Protein AF-A0A6M5JI27-F1 (afdb_monomer_lite)

Foldseek 3Di:
DDDDPPDPCVVVVVVLVVVLVVVVVCVVVVVDDLVNLVVVLVVLVCCLVPQVPDPDHDDNVSSVVSNVSSVVSSVVCCVVVVPPDPDD

Structure (mmCIF, N/CA/C/O backbone):
data_AF-A0A6M5JI27-F1
#
_entry.id   AF-A0A6M5JI27-F1
#
loop_
_atom_site.group_PDB
_atom_site.id
_atom_site.type_symbol
_atom_site.label_atom_id
_atom_site.label_alt_id
_atom_site.label_comp_id
_atom_site.label_asym_id
_atom_site.label_entity_id
_atom_site.label_seq_id
_atom_site.pdbx_PDB_ins_code
_atom_site.Cartn_x
_atom_site.Cartn_y
_atom_site.Cartn_z
_atom_site.occupancy
_atom_site.B_iso_or_equiv
_atom_site.auth_seq_id
_atom_site.auth_comp_id
_atom_site.auth_asym_id
_atom_site.auth_atom_id
_atom_site.pdbx_PDB_model_num
ATOM 1 N N . MET A 1 1 ? 35.457 -1.336 -8.165 1.00 34.09 1 MET A N 1
ATOM 2 C CA . MET A 1 1 ? 35.263 0.084 -7.809 1.00 34.09 1 MET A CA 1
ATOM 3 C C . MET A 1 1 ? 33.803 0.411 -8.035 1.00 34.09 1 MET A C 1
ATOM 5 O O . MET A 1 1 ? 33.375 0.365 -9.176 1.00 34.09 1 MET A O 1
ATOM 9 N N . SER A 1 2 ? 33.036 0.630 -6.969 1.00 48.88 2 SER A N 1
ATOM 10 C CA . SER A 1 2 ? 31.610 0.954 -7.055 1.00 48.88 2 SER A CA 1
ATOM 11 C C . SER A 1 2 ? 31.398 2.266 -6.326 1.00 48.88 2 SER A C 1
ATOM 13 O O . SER A 1 2 ? 31.374 2.256 -5.103 1.00 48.88 2 SER A O 1
ATOM 15 N N . LEU A 1 3 ? 31.351 3.385 -7.047 1.00 58.16 3 LEU A N 1
ATOM 16 C CA . LEU A 1 3 ? 30.913 4.665 -6.498 1.00 58.16 3 LEU A CA 1
ATOM 17 C C . LEU A 1 3 ? 30.296 5.523 -7.608 1.00 58.16 3 LEU A C 1
ATOM 19 O O . LEU A 1 3 ? 30.909 5.706 -8.656 1.00 58.16 3 LEU A O 1
ATOM 23 N N . LEU A 1 4 ? 29.130 6.090 -7.267 1.00 50.75 4 LEU A N 1
ATOM 24 C CA . LEU A 1 4 ? 28.342 7.131 -7.945 1.00 50.75 4 LEU A CA 1
ATOM 25 C C . LEU A 1 4 ? 27.160 6.662 -8.811 1.00 50.75 4 LEU A C 1
ATOM 27 O O . LEU A 1 4 ? 27.103 6.906 -10.010 1.00 50.75 4 LEU A O 1
ATOM 31 N N . THR A 1 5 ? 26.127 6.141 -8.143 1.00 45.81 5 THR A N 1
ATOM 32 C CA . THR A 1 5 ? 24.731 6.436 -8.515 1.00 45.81 5 THR A CA 1
ATOM 33 C C . THR A 1 5 ? 24.030 7.071 -7.306 1.00 45.81 5 THR A C 1
ATOM 35 O O . THR A 1 5 ? 23.199 6.451 -6.657 1.00 45.81 5 THR A O 1
ATOM 38 N N . SER A 1 6 ? 24.425 8.283 -6.907 1.00 58.44 6 SER A N 1
ATOM 39 C CA . SER A 1 6 ? 23.747 8.994 -5.812 1.00 58.44 6 SER A CA 1
ATOM 40 C C . SER A 1 6 ? 23.373 10.397 -6.258 1.00 58.44 6 SER A C 1
ATOM 42 O O . SER A 1 6 ? 24.226 11.280 -6.312 1.00 58.44 6 SER A O 1
ATOM 44 N N . SER A 1 7 ? 22.104 10.554 -6.640 1.00 49.03 7 SER A N 1
ATOM 45 C CA . SER A 1 7 ? 21.373 11.834 -6.638 1.00 49.03 7 SER A CA 1
ATOM 46 C C . SER A 1 7 ? 19.906 11.702 -7.079 1.00 49.03 7 SER A C 1
ATOM 48 O O . SER A 1 7 ? 19.132 12.620 -6.825 1.00 49.03 7 SER A O 1
ATOM 50 N N . ALA A 1 8 ? 19.497 10.585 -7.701 1.00 51.91 8 ALA A N 1
ATOM 51 C CA . ALA A 1 8 ? 18.117 10.381 -8.168 1.00 51.91 8 ALA A CA 1
ATOM 52 C C . ALA A 1 8 ? 17.206 9.597 -7.195 1.00 51.91 8 ALA A C 1
ATOM 54 O O . ALA A 1 8 ? 15.991 9.749 -7.279 1.00 51.91 8 ALA A O 1
ATOM 55 N N . ASP A 1 9 ? 17.767 8.812 -6.265 1.00 54.44 9 ASP A N 1
ATOM 56 C CA . ASP A 1 9 ? 17.011 7.978 -5.303 1.00 54.44 9 ASP A CA 1
ATOM 57 C C . ASP A 1 9 ? 16.551 8.747 -4.041 1.00 54.44 9 ASP A C 1
ATOM 59 O O . ASP A 1 9 ? 15.472 8.504 -3.512 1.00 54.44 9 ASP A O 1
ATOM 63 N N . GLU A 1 10 ? 17.304 9.763 -3.603 1.00 56.53 10 GLU A N 1
ATOM 64 C CA . GLU A 1 10 ? 16.973 10.611 -2.441 1.00 56.53 10 GLU A CA 1
ATOM 65 C C . GLU A 1 10 ? 15.548 11.219 -2.436 1.00 56.53 10 GLU A C 1
ATOM 67 O O . GLU A 1 10 ? 14.908 11.235 -1.379 1.00 56.53 10 GLU A O 1
ATOM 72 N N . PRO A 1 11 ? 15.021 11.780 -3.547 1.00 59.88 11 PRO A N 1
ATOM 73 C CA . PRO A 1 11 ? 13.656 12.300 -3.560 1.00 59.88 11 PRO A CA 1
ATOM 74 C C . PRO A 1 11 ? 12.602 11.187 -3.490 1.00 59.88 11 PRO A C 1
ATOM 76 O O . PRO A 1 11 ? 11.569 11.401 -2.859 1.00 59.88 11 PRO A O 1
ATOM 79 N N . ALA A 1 12 ? 12.862 10.014 -4.075 1.00 62.62 12 ALA A N 1
ATOM 80 C CA . ALA A 1 12 ? 11.942 8.877 -4.043 1.00 62.62 12 ALA A CA 1
ATOM 81 C C . ALA A 1 12 ? 11.805 8.318 -2.617 1.00 62.62 12 ALA A C 1
ATOM 83 O O . ALA A 1 12 ? 10.686 8.159 -2.123 1.00 62.62 12 ALA A O 1
ATOM 84 N N . ASP A 1 13 ? 12.926 8.162 -1.909 1.00 64.75 13 ASP A N 1
ATOM 85 C CA . ASP A 1 13 ? 12.942 7.742 -0.503 1.00 64.75 13 ASP A CA 1
ATOM 86 C C . ASP A 1 13 ? 12.187 8.727 0.401 1.00 64.75 13 ASP A C 1
ATOM 88 O O . ASP A 1 13 ? 11.375 8.335 1.245 1.00 64.75 13 ASP A O 1
ATOM 92 N N . LYS A 1 14 ? 12.382 10.036 0.194 1.00 69.81 14 LYS A N 1
ATOM 93 C CA . LYS A 1 14 ? 11.650 11.073 0.943 1.00 69.81 14 LYS A CA 1
ATOM 94 C C . LYS A 1 14 ? 10.150 11.031 0.647 1.00 69.81 14 LYS A C 1
ATOM 96 O O . LYS A 1 14 ? 9.349 11.168 1.573 1.00 69.81 14 LYS A O 1
ATOM 101 N N . SER A 1 15 ? 9.754 10.811 -0.607 1.00 75.25 15 SER A N 1
ATOM 102 C CA . SER A 1 15 ? 8.345 10.664 -0.992 1.00 75.25 15 SER A CA 1
ATOM 103 C C . SER A 1 15 ? 7.682 9.459 -0.324 1.00 75.25 15 SER A C 1
ATOM 105 O O . SER A 1 15 ? 6.541 9.571 0.127 1.00 75.25 15 SER A O 1
ATOM 107 N N . ILE A 1 16 ? 8.402 8.345 -0.187 1.00 76.81 16 ILE A N 1
ATOM 108 C CA . ILE A 1 16 ? 7.928 7.134 0.495 1.00 76.81 16 ILE A CA 1
ATOM 109 C C . ILE A 1 16 ? 7.687 7.401 1.986 1.00 76.81 16 ILE A C 1
ATOM 111 O O . ILE A 1 16 ? 6.619 7.074 2.511 1.00 76.81 16 ILE A O 1
ATOM 115 N N . VAL A 1 17 ? 8.637 8.053 2.664 1.00 76.75 17 VAL A N 1
ATOM 116 C CA . VAL A 1 17 ? 8.507 8.406 4.090 1.00 76.75 17 VAL A CA 1
ATOM 117 C C . VAL A 1 17 ? 7.326 9.353 4.328 1.00 76.75 17 VAL A C 1
ATOM 119 O O . VAL A 1 17 ? 6.589 9.198 5.308 1.00 76.75 17 VAL A O 1
ATOM 122 N N . ILE A 1 18 ? 7.102 10.314 3.425 1.00 79.94 18 ILE A N 1
ATOM 123 C CA . ILE A 1 18 ? 5.946 11.221 3.482 1.00 79.94 18 ILE A CA 1
ATOM 124 C C . ILE A 1 18 ? 4.637 10.436 3.338 1.00 79.94 18 ILE A C 1
ATOM 126 O O . ILE A 1 18 ? 3.734 10.608 4.157 1.00 79.94 18 ILE A O 1
ATOM 130 N N . LEU A 1 19 ? 4.539 9.548 2.345 1.00 82.56 19 LEU A N 1
ATOM 131 C CA . LEU A 1 19 ? 3.365 8.695 2.124 1.00 82.56 19 LEU A CA 1
ATOM 132 C C . LEU A 1 19 ? 3.044 7.836 3.350 1.00 82.56 19 LEU A C 1
ATOM 134 O O . LEU A 1 19 ? 1.904 7.820 3.813 1.00 82.56 19 LEU A O 1
ATOM 138 N N . GLN A 1 20 ? 4.055 7.184 3.924 1.00 80.88 20 GLN A N 1
ATOM 139 C CA . GLN A 1 20 ? 3.904 6.380 5.133 1.00 80.88 20 GLN A CA 1
ATOM 140 C C . GLN A 1 20 ? 3.399 7.218 6.317 1.00 80.88 20 GLN A C 1
ATOM 142 O O . GLN A 1 20 ? 2.462 6.820 7.013 1.00 80.88 20 GLN A O 1
ATOM 147 N N . SER A 1 21 ? 3.984 8.401 6.518 1.00 82.69 21 SER A N 1
ATOM 148 C CA . SER A 1 21 ? 3.604 9.319 7.598 1.00 82.69 21 SER A CA 1
ATOM 149 C C . SER A 1 21 ? 2.164 9.817 7.444 1.00 82.69 21 SER A C 1
ATOM 151 O O . SER A 1 21 ? 1.413 9.854 8.420 1.00 82.69 21 SER A O 1
ATOM 153 N N . LEU A 1 22 ? 1.750 10.146 6.216 1.00 82.81 22 LEU A N 1
ATOM 154 C CA . LEU A 1 22 ? 0.384 10.567 5.905 1.00 82.81 22 LEU A CA 1
ATOM 155 C C . LEU A 1 22 ? -0.627 9.449 6.166 1.00 82.81 22 LEU A C 1
ATOM 157 O O . LEU A 1 22 ? -1.639 9.698 6.816 1.00 82.81 22 LEU A O 1
ATOM 161 N N . ILE A 1 23 ? -0.352 8.219 5.725 1.00 84.31 23 ILE A N 1
ATOM 162 C CA . ILE A 1 23 ? -1.252 7.076 5.948 1.00 84.31 23 ILE A CA 1
ATOM 163 C C . ILE A 1 23 ? -1.435 6.817 7.452 1.00 84.31 23 ILE A C 1
ATOM 165 O O . ILE A 1 23 ? -2.567 6.645 7.911 1.00 84.31 23 ILE A O 1
ATOM 169 N N . CYS A 1 24 ? -0.354 6.861 8.239 1.00 82.00 24 CYS A N 1
ATOM 170 C CA . CYS A 1 24 ? -0.428 6.741 9.698 1.00 82.00 24 CYS A CA 1
ATOM 171 C C . CYS A 1 24 ? -1.273 7.860 10.330 1.00 82.00 24 CYS A C 1
ATOM 173 O O . CYS A 1 24 ? -2.158 7.578 11.138 1.00 82.00 24 CYS A O 1
ATOM 175 N N . LEU A 1 25 ? -1.067 9.117 9.926 1.00 84.62 25 LEU A N 1
ATOM 176 C CA . LEU A 1 25 ? -1.820 10.260 10.451 1.00 84.62 25 LEU A CA 1
ATOM 177 C C . LEU A 1 25 ? -3.313 10.176 10.101 1.00 84.62 25 LEU A C 1
ATOM 179 O O . LEU A 1 25 ? -4.167 10.371 10.966 1.00 84.62 25 LEU A O 1
ATOM 183 N N . LEU A 1 26 ? -3.650 9.849 8.851 1.00 82.25 26 LEU A N 1
ATOM 184 C CA . LEU A 1 26 ? -5.037 9.683 8.406 1.00 82.25 26 LEU A CA 1
ATOM 185 C C . LEU A 1 26 ? -5.735 8.534 9.143 1.00 82.25 26 LEU A C 1
ATOM 187 O O . LEU A 1 26 ? -6.919 8.644 9.477 1.00 82.25 26 LEU A O 1
ATOM 191 N N . ARG A 1 27 ? -5.002 7.457 9.452 1.00 79.44 27 ARG A N 1
ATOM 192 C CA . ARG A 1 27 ? -5.507 6.354 10.271 1.00 79.44 27 ARG A CA 1
ATOM 193 C C . ARG A 1 27 ? -5.773 6.781 11.712 1.00 79.44 27 ARG A C 1
ATOM 195 O O . ARG A 1 27 ? -6.833 6.468 12.251 1.00 79.44 27 ARG A O 1
ATOM 202 N N . GLU A 1 28 ? -4.851 7.505 12.338 1.00 82.62 28 GLU A N 1
ATOM 203 C CA . GLU A 1 28 ? -5.032 8.023 13.701 1.00 82.62 28 GLU A CA 1
ATOM 204 C C . GLU A 1 28 ? -6.239 8.956 13.815 1.00 82.62 28 GLU A C 1
ATOM 206 O O . GLU A 1 28 ? -6.943 8.952 14.826 1.00 82.62 28 GLU A O 1
ATOM 211 N N . ARG A 1 29 ? -6.526 9.713 12.751 1.00 81.56 29 ARG A N 1
ATOM 212 C CA . ARG A 1 29 ? -7.699 10.589 12.657 1.00 81.56 29 ARG A CA 1
ATOM 213 C C . ARG A 1 29 ? -8.994 9.868 12.265 1.00 81.56 29 ARG A C 1
ATOM 215 O O . ARG A 1 29 ? -10.019 10.530 12.161 1.00 81.56 29 ARG A O 1
ATOM 222 N N . ASN A 1 30 ? -8.976 8.541 12.100 1.00 76.69 30 ASN A N 1
ATOM 223 C CA . ASN A 1 30 ? -10.097 7.724 11.604 1.00 76.69 30 ASN A CA 1
ATOM 224 C C . ASN A 1 30 ? -10.647 8.186 10.239 1.00 76.69 30 ASN A C 1
ATOM 226 O O . ASN A 1 30 ? -11.808 7.935 9.932 1.00 76.69 30 ASN A O 1
ATOM 230 N N . ILE A 1 31 ? -9.825 8.858 9.426 1.00 83.44 31 ILE A N 1
ATOM 231 C CA . ILE A 1 31 ? -10.188 9.264 8.059 1.00 83.44 31 ILE A CA 1
ATOM 232 C C . ILE A 1 31 ? -10.032 8.067 7.118 1.00 83.44 31 ILE A C 1
ATOM 234 O O . ILE A 1 31 ? -10.897 7.830 6.285 1.00 83.44 31 ILE A O 1
ATOM 238 N N . LEU A 1 32 ? -8.956 7.289 7.286 1.00 81.56 32 LEU A N 1
ATOM 239 C CA . LEU A 1 32 ? -8.786 6.013 6.596 1.00 81.56 32 LEU A CA 1
ATOM 240 C C . LEU A 1 32 ? -9.250 4.861 7.485 1.00 81.56 32 LEU A C 1
ATOM 242 O O . LEU A 1 32 ? -8.714 4.619 8.578 1.00 81.56 32 LEU A O 1
ATOM 246 N N . SER A 1 33 ? -10.228 4.119 6.981 1.00 80.56 33 SER A N 1
ATOM 247 C CA . SER A 1 33 ? -10.636 2.840 7.534 1.00 80.56 33 SER A CA 1
ATOM 248 C C . SER A 1 33 ? -9.578 1.770 7.244 1.00 80.56 33 SER A C 1
ATOM 250 O O . SER A 1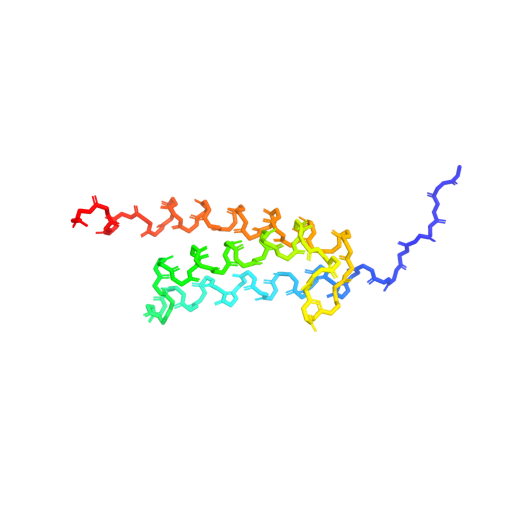 33 ? -8.529 2.008 6.649 1.00 80.56 33 SER A O 1
ATOM 252 N N . ARG A 1 34 ? -9.792 0.561 7.772 1.00 76.50 34 ARG A N 1
ATOM 253 C CA . ARG A 1 34 ? -8.878 -0.561 7.509 1.00 76.50 34 ARG A CA 1
ATOM 254 C C . ARG A 1 34 ? -9.049 -1.061 6.076 1.00 76.50 34 ARG A C 1
ATOM 256 O O . ARG A 1 34 ? -8.046 -1.336 5.435 1.00 76.50 34 ARG A O 1
ATOM 263 N N . ALA A 1 35 ? -10.295 -1.097 5.610 1.00 80.50 35 ALA A N 1
ATOM 264 C CA . ALA A 1 35 ? -10.640 -1.496 4.257 1.00 80.50 35 ALA A CA 1
ATOM 265 C C . ALA A 1 35 ? -9.965 -0.587 3.222 1.00 80.50 35 ALA A C 1
ATOM 267 O O . ALA A 1 35 ? -9.404 -1.095 2.265 1.00 80.50 35 ALA A O 1
ATOM 268 N N . ASP A 1 36 ? -9.897 0.726 3.469 1.00 82.81 36 ASP A N 1
ATOM 269 C CA . ASP A 1 36 ? -9.245 1.659 2.534 1.00 82.81 36 ASP A CA 1
ATOM 270 C C . ASP A 1 36 ? -7.738 1.379 2.379 1.00 82.81 36 ASP A C 1
ATOM 272 O O . ASP A 1 36 ? -7.165 1.551 1.306 1.00 82.81 36 ASP A O 1
ATOM 276 N N . ILE A 1 37 ? -7.077 0.941 3.457 1.00 81.31 37 ILE A N 1
ATOM 277 C CA . ILE A 1 37 ? -5.644 0.603 3.452 1.00 81.31 37 ILE A CA 1
ATOM 278 C C . ILE A 1 37 ? -5.414 -0.752 2.772 1.00 81.31 37 ILE A C 1
ATOM 280 O O . ILE A 1 37 ? -4.437 -0.913 2.043 1.00 81.31 37 ILE A O 1
ATOM 284 N N . GLU A 1 38 ? -6.314 -1.711 2.989 1.00 83.38 38 GLU A N 1
ATOM 285 C CA . GLU A 1 38 ? -6.304 -3.008 2.305 1.00 83.38 38 GLU A CA 1
ATOM 286 C C . GLU A 1 38 ? -6.540 -2.824 0.794 1.00 83.38 38 GLU A C 1
ATOM 288 O O . GLU A 1 38 ? -5.739 -3.304 -0.003 1.00 83.38 38 GLU A O 1
ATOM 293 N N . GLU A 1 39 ? -7.525 -2.014 0.397 1.00 86.00 39 GLU A N 1
ATOM 294 C CA . GLU A 1 39 ? -7.803 -1.662 -1.002 1.00 86.00 39 GLU A CA 1
ATOM 295 C C . GLU A 1 39 ? -6.624 -0.920 -1.655 1.00 86.00 39 GLU A C 1
ATOM 297 O O . GLU A 1 39 ? -6.273 -1.179 -2.808 1.00 86.00 39 GLU A O 1
ATOM 302 N N . LEU A 1 40 ? -5.967 -0.008 -0.927 1.00 85.25 40 LEU A N 1
ATOM 303 C CA . LEU A 1 40 ? -4.742 0.638 -1.403 1.00 85.25 40 LEU A CA 1
ATOM 304 C C . LEU A 1 40 ? -3.633 -0.393 -1.655 1.00 85.25 40 LEU A C 1
ATOM 306 O O . LEU A 1 40 ? -2.954 -0.317 -2.679 1.00 85.25 40 LEU A O 1
ATOM 310 N N . CYS A 1 41 ? -3.460 -1.358 -0.749 1.00 85.00 41 CYS A N 1
ATOM 311 C CA . CYS A 1 41 ? -2.474 -2.426 -0.893 1.00 85.00 41 CYS A CA 1
ATOM 312 C C . CYS A 1 41 ? -2.754 -3.282 -2.134 1.00 85.00 41 CYS A C 1
ATOM 314 O O . CYS A 1 41 ? -1.859 -3.475 -2.957 1.00 85.00 41 CYS A O 1
ATOM 316 N N . GLU A 1 42 ? -4.004 -3.708 -2.321 1.00 85.75 42 GLU A N 1
ATOM 317 C CA . GLU A 1 42 ? -4.437 -4.482 -3.489 1.00 85.75 42 GLU A CA 1
ATOM 318 C C . GLU A 1 42 ? -4.188 -3.727 -4.798 1.00 85.75 42 GLU A C 1
ATOM 320 O O . GLU A 1 42 ? -3.641 -4.292 -5.745 1.00 85.75 42 GLU A O 1
ATOM 325 N N . LYS A 1 43 ? -4.512 -2.429 -4.851 1.00 85.19 43 LYS A N 1
ATOM 326 C CA . LYS A 1 43 ? -4.269 -1.602 -6.042 1.00 85.19 43 LYS A CA 1
ATOM 327 C C . LYS A 1 43 ? -2.785 -1.472 -6.357 1.00 85.19 43 LYS A C 1
ATOM 329 O O . LYS A 1 43 ? -2.404 -1.604 -7.515 1.00 85.19 43 LYS A O 1
ATOM 334 N N . VAL A 1 44 ? -1.939 -1.219 -5.360 1.00 84.81 44 VAL A N 1
ATOM 335 C CA . VAL A 1 44 ? -0.490 -1.083 -5.585 1.00 84.81 44 VAL A CA 1
ATOM 336 C C . VAL A 1 44 ? 0.118 -2.417 -6.031 1.00 84.81 44 VAL A C 1
ATOM 338 O O . VAL A 1 44 ? 0.930 -2.435 -6.953 1.00 84.81 44 VAL A O 1
ATOM 341 N N . GLN A 1 45 ? -0.320 -3.537 -5.453 1.00 84.94 45 GLN A N 1
ATOM 342 C CA . GLN A 1 45 ? 0.103 -4.874 -5.878 1.00 84.94 45 GLN A CA 1
ATOM 343 C C . GLN A 1 45 ? -0.357 -5.205 -7.302 1.00 84.94 45 GLN A C 1
ATOM 345 O O . GLN A 1 45 ? 0.435 -5.710 -8.095 1.00 84.94 45 GLN A O 1
ATOM 350 N N . ALA A 1 46 ? -1.606 -4.885 -7.652 1.00 84.81 46 ALA A N 1
ATOM 351 C CA . ALA A 1 46 ? -2.131 -5.090 -8.999 1.00 84.81 46 ALA A CA 1
ATOM 352 C C . ALA A 1 46 ? -1.328 -4.300 -10.040 1.00 84.81 46 ALA A C 1
ATOM 354 O O . ALA A 1 46 ? -0.986 -4.846 -11.085 1.00 84.81 46 ALA A O 1
ATOM 355 N N . ARG A 1 47 ? -0.9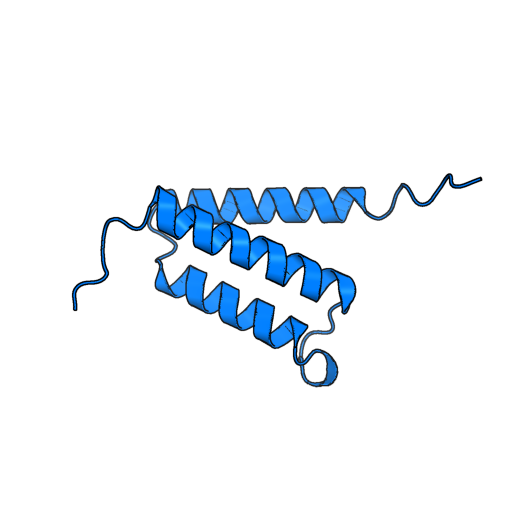53 -3.055 -9.727 1.00 82.56 47 ARG A N 1
ATOM 356 C CA . ARG A 1 47 ? -0.111 -2.224 -10.603 1.00 82.56 47 ARG A CA 1
ATOM 357 C C . ARG A 1 47 ? 1.304 -2.768 -10.760 1.00 82.56 47 ARG A C 1
ATOM 359 O O . ARG A 1 47 ? 1.834 -2.762 -11.862 1.00 82.56 47 ARG A O 1
ATOM 366 N N . ALA A 1 48 ? 1.894 -3.295 -9.687 1.00 83.50 48 ALA A N 1
ATOM 367 C CA . ALA A 1 48 ? 3.192 -3.961 -9.770 1.00 83.50 48 ALA A CA 1
ATOM 368 C C . ALA A 1 48 ? 3.137 -5.249 -10.618 1.00 83.50 48 ALA A C 1
ATOM 370 O O . ALA A 1 48 ? 4.100 -5.570 -11.306 1.00 83.50 48 ALA A O 1
ATOM 371 N N . ALA A 1 49 ? 2.018 -5.980 -10.586 1.00 82.75 49 ALA A N 1
ATOM 372 C CA . ALA A 1 49 ? 1.848 -7.237 -11.317 1.00 82.75 49 ALA A CA 1
ATOM 373 C C . ALA A 1 49 ? 1.401 -7.060 -12.780 1.00 82.75 49 ALA A C 1
ATOM 375 O O . ALA A 1 49 ? 1.694 -7.915 -13.613 1.00 82.75 49 ALA A O 1
ATOM 376 N N . GLN A 1 50 ? 0.663 -5.992 -13.091 1.00 79.19 50 GLN A N 1
ATOM 377 C CA . GLN A 1 50 ? 0.036 -5.747 -14.395 1.00 79.19 50 GLN A CA 1
ATOM 378 C C . GLN A 1 50 ? 0.483 -4.410 -14.992 1.00 79.19 50 GLN A C 1
ATOM 380 O O . GLN A 1 50 ? -0.339 -3.642 -15.487 1.00 79.19 50 GLN A O 1
ATOM 385 N N . HIS A 1 51 ? 1.788 -4.134 -14.949 1.00 70.31 51 HIS A N 1
ATOM 386 C CA . HIS A 1 51 ? 2.354 -2.880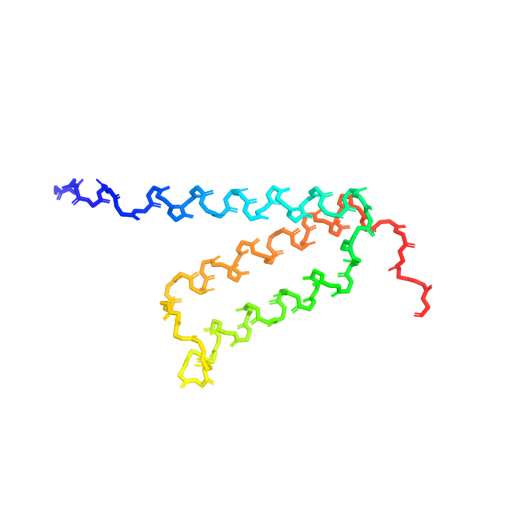 -15.452 1.00 70.31 51 HIS A CA 1
ATOM 387 C C . HIS A 1 51 ? 1.934 -2.570 -16.898 1.00 70.31 51 HIS A C 1
ATOM 389 O O . HIS A 1 51 ? 1.502 -1.458 -17.189 1.00 70.31 51 HIS A O 1
ATOM 395 N N . GLU A 1 52 ? 1.953 -3.576 -17.779 1.00 68.44 52 GLU A N 1
ATOM 396 C CA . GLU A 1 52 ? 1.601 -3.429 -19.202 1.00 68.44 52 GLU A CA 1
ATOM 397 C C . GLU A 1 52 ? 0.136 -3.022 -19.445 1.00 68.44 52 GLU A C 1
ATOM 399 O O . GLU A 1 52 ? -0.201 -2.515 -20.516 1.00 68.44 52 GLU A O 1
ATOM 404 N N . LEU A 1 53 ? -0.743 -3.261 -18.467 1.00 72.69 53 LEU A N 1
ATOM 405 C CA . LEU A 1 53 ? -2.182 -2.992 -18.541 1.00 72.69 53 LEU A CA 1
ATOM 406 C C . LEU A 1 53 ? -2.596 -1.796 -17.670 1.00 72.69 53 LEU A C 1
ATOM 408 O O . LEU A 1 53 ? -3.779 -1.443 -17.652 1.00 72.69 53 LEU A O 1
ATOM 412 N N . ASP A 1 54 ? -1.659 -1.179 -16.942 1.00 69.25 54 ASP A N 1
ATOM 413 C CA . ASP A 1 54 ? -1.954 -0.047 -16.070 1.00 69.25 54 ASP A CA 1
ATOM 414 C C . ASP A 1 54 ? -2.213 1.212 -16.921 1.00 69.25 54 ASP A C 1
ATOM 416 O O . ASP A 1 54 ? -1.345 1.632 -17.694 1.00 69.25 54 ASP A O 1
ATOM 420 N N . PRO A 1 55 ? -3.385 1.867 -16.797 1.00 70.44 55 PRO A N 1
ATOM 421 C CA . PRO A 1 55 ? -3.644 3.141 -17.467 1.00 70.44 55 PRO A CA 1
ATOM 422 C C . PRO A 1 55 ? -2.696 4.264 -17.019 1.00 70.44 55 PRO A C 1
ATOM 424 O O . PRO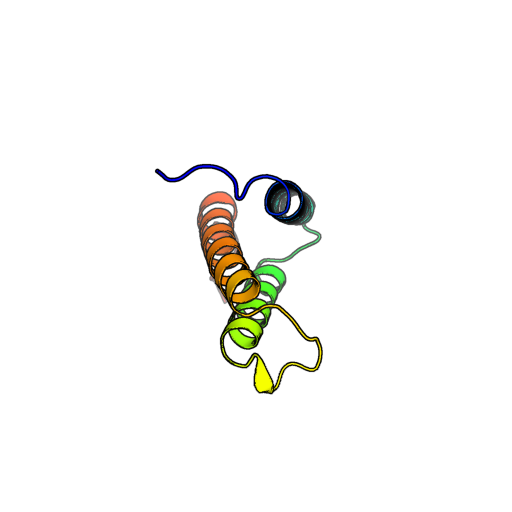 A 1 55 ? -2.641 5.305 -17.678 1.00 70.44 55 PRO A O 1
ATOM 427 N N . ILE A 1 56 ? -1.978 4.091 -15.903 1.00 69.56 56 ILE A N 1
ATOM 428 C CA . ILE A 1 56 ? -0.989 5.046 -15.407 1.00 69.56 56 ILE A CA 1
ATOM 429 C C . ILE A 1 56 ? 0.407 4.417 -15.517 1.00 69.56 56 ILE A C 1
ATOM 431 O O . ILE A 1 56 ? 0.716 3.493 -14.767 1.00 69.56 56 ILE A O 1
ATOM 435 N N . PRO A 1 57 ? 1.292 4.928 -16.391 1.00 64.19 57 PRO A N 1
ATOM 436 C CA . PRO A 1 57 ? 2.628 4.370 -16.532 1.00 64.19 57 PRO A CA 1
ATOM 437 C C . PRO A 1 57 ? 3.422 4.580 -15.239 1.00 64.19 57 PRO A C 1
ATOM 439 O O . PRO A 1 57 ? 3.646 5.713 -14.805 1.00 64.19 57 PRO A O 1
ATOM 442 N N . CYS A 1 58 ? 3.865 3.485 -14.630 1.00 70.06 58 CYS A N 1
ATOM 443 C CA . CYS A 1 58 ? 4.813 3.490 -13.519 1.00 70.06 58 CYS A CA 1
ATOM 444 C C . CYS A 1 58 ? 6.172 2.933 -13.977 1.00 70.06 58 CYS A C 1
ATOM 446 O O . CYS A 1 58 ? 6.354 2.596 -15.142 1.00 70.06 58 CYS A O 1
ATOM 448 N N . ARG A 1 59 ? 7.185 2.902 -13.113 1.00 75.38 59 ARG A N 1
ATOM 449 C CA . ARG A 1 59 ? 8.436 2.174 -13.379 1.00 75.38 59 ARG A CA 1
ATOM 450 C C . ARG A 1 59 ?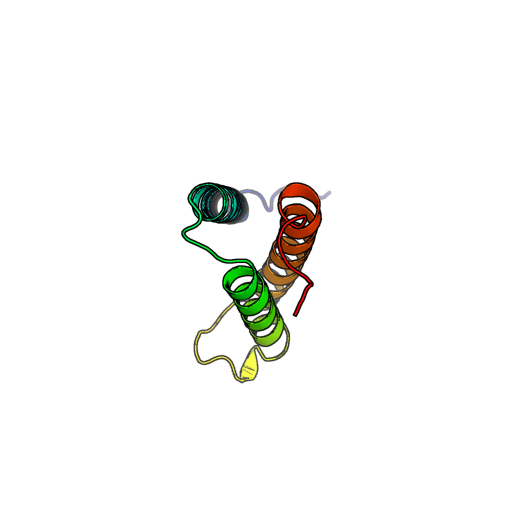 8.373 0.850 -12.627 1.00 75.38 59 ARG A C 1
ATOM 452 O O . ARG A 1 59 ? 8.130 0.878 -11.425 1.00 75.38 59 ARG A O 1
ATOM 459 N N . ASP A 1 60 ? 8.635 -0.276 -13.291 1.00 75.44 60 ASP A N 1
ATOM 460 C CA . ASP A 1 60 ? 8.469 -1.630 -12.721 1.00 75.44 60 ASP A CA 1
ATOM 461 C C . ASP A 1 60 ? 9.136 -1.805 -11.355 1.00 75.44 60 ASP A C 1
ATOM 463 O O . ASP A 1 60 ? 8.542 -2.320 -10.403 1.00 75.44 60 ASP A O 1
ATOM 467 N N . ARG A 1 61 ? 10.382 -1.328 -11.245 1.00 78.50 61 ARG A N 1
ATOM 468 C CA . ARG A 1 61 ? 11.167 -1.410 -10.010 1.00 78.50 61 ARG A CA 1
ATOM 469 C C . ARG A 1 61 ? 10.503 -0.627 -8.877 1.00 78.50 61 ARG A C 1
ATOM 471 O O . ARG A 1 61 ? 10.310 -1.163 -7.792 1.00 78.50 61 ARG A O 1
ATOM 478 N N . GLU A 1 62 ? 10.093 0.606 -9.162 1.00 76.50 62 GLU A N 1
ATOM 479 C CA . GLU A 1 62 ? 9.462 1.504 -8.191 1.00 76.50 62 GLU A CA 1
ATOM 480 C C . GLU A 1 62 ? 8.071 0.993 -7.775 1.00 76.50 62 GLU A C 1
ATOM 482 O O . GLU A 1 62 ? 7.704 1.079 -6.605 1.00 76.50 62 GLU A O 1
ATOM 487 N N . ALA A 1 63 ? 7.308 0.396 -8.699 1.00 77.50 63 ALA A N 1
ATOM 488 C CA . ALA A 1 63 ? 6.016 -0.224 -8.398 1.00 77.50 63 ALA A CA 1
ATOM 489 C C . ALA A 1 63 ? 6.168 -1.440 -7.468 1.00 77.50 63 ALA A C 1
ATOM 491 O O . ALA A 1 63 ? 5.406 -1.601 -6.512 1.00 77.50 63 ALA A O 1
ATOM 492 N N . THR A 1 64 ? 7.190 -2.265 -7.702 1.00 82.06 64 THR A N 1
ATOM 493 C CA . THR A 1 64 ? 7.500 -3.437 -6.870 1.00 82.06 64 THR A CA 1
ATOM 494 C C . THR A 1 64 ? 7.974 -3.034 -5.468 1.00 82.06 64 THR A C 1
ATOM 496 O O . THR A 1 64 ? 7.541 -3.603 -4.459 1.00 82.06 64 THR A O 1
ATOM 499 N N . GLU A 1 65 ? 8.836 -2.020 -5.382 1.00 82.75 65 GLU A N 1
ATOM 500 C CA . GLU A 1 65 ? 9.291 -1.444 -4.112 1.00 82.75 65 GLU A CA 1
ATOM 501 C C . GLU A 1 65 ? 8.111 -0.853 -3.328 1.00 82.75 65 GLU A C 1
ATOM 503 O O . GLU A 1 65 ? 7.917 -1.181 -2.153 1.00 82.75 65 GLU A O 1
ATOM 508 N N . ALA A 1 66 ? 7.251 -0.072 -3.990 1.00 81.12 66 ALA A N 1
ATOM 509 C CA . ALA A 1 66 ? 6.046 0.486 -3.386 1.00 81.12 66 ALA A CA 1
ATOM 510 C C . ALA A 1 66 ? 5.096 -0.605 -2.867 1.00 81.12 66 ALA A C 1
ATOM 512 O O . ALA A 1 66 ? 4.600 -0.493 -1.746 1.00 81.12 66 ALA A O 1
ATOM 513 N N . ALA A 1 67 ? 4.881 -1.688 -3.622 1.00 84.75 67 ALA A N 1
ATOM 514 C CA . ALA A 1 67 ? 4.065 -2.820 -3.176 1.00 84.75 67 ALA A CA 1
ATOM 515 C C . ALA A 1 67 ? 4.625 -3.466 -1.899 1.00 84.75 67 ALA A C 1
ATOM 517 O O . ALA A 1 67 ? 3.872 -3.777 -0.973 1.00 84.75 67 ALA A O 1
ATOM 518 N N . THR A 1 68 ? 5.949 -3.598 -1.809 1.00 85.56 68 THR A N 1
ATOM 519 C CA . THR A 1 68 ? 6.631 -4.144 -0.626 1.00 85.56 68 THR A CA 1
ATOM 520 C C . THR A 1 68 ? 6.448 -3.237 0.594 1.00 85.56 68 THR A C 1
ATOM 522 O O . THR A 1 68 ? 6.107 -3.704 1.685 1.00 85.56 68 THR A O 1
ATOM 525 N N . ILE A 1 69 ? 6.621 -1.925 0.412 1.00 84.56 69 ILE A N 1
ATOM 526 C CA . ILE A 1 69 ? 6.470 -0.931 1.481 1.00 84.56 69 ILE A CA 1
ATOM 527 C C . ILE A 1 69 ? 5.026 -0.872 1.981 1.00 84.56 69 ILE A C 1
ATOM 529 O O . ILE A 1 69 ? 4.793 -0.915 3.190 1.00 84.56 69 ILE A O 1
ATOM 533 N N . ILE A 1 70 ? 4.053 -0.806 1.070 1.00 84.44 70 ILE A N 1
ATOM 534 C CA . ILE A 1 70 ? 2.631 -0.735 1.420 1.00 84.44 70 ILE A CA 1
ATOM 535 C C . ILE A 1 70 ? 2.168 -2.025 2.109 1.00 84.44 70 ILE A C 1
ATOM 537 O O . ILE A 1 70 ? 1.418 -1.950 3.082 1.00 84.44 70 ILE A O 1
ATOM 541 N N . SER A 1 71 ? 2.678 -3.193 1.702 1.00 83.88 71 SER A N 1
ATOM 542 C CA . SER A 1 71 ? 2.422 -4.456 2.407 1.00 83.88 71 SER A CA 1
ATOM 543 C C . SER A 1 71 ? 2.949 -4.421 3.846 1.00 83.88 71 SER A C 1
ATOM 545 O O . SER A 1 71 ? 2.210 -4.712 4.786 1.00 83.88 71 SER A O 1
ATOM 547 N N . SER A 1 72 ? 4.203 -3.997 4.043 1.00 85.94 72 SER A N 1
ATOM 548 C CA . SER A 1 72 ? 4.805 -3.857 5.379 1.00 85.94 72 SER A CA 1
ATOM 549 C C . SER A 1 72 ? 4.045 -2.850 6.255 1.00 85.94 72 SER A C 1
ATOM 551 O O . SER A 1 72 ? 3.828 -3.072 7.452 1.00 85.94 72 SER A O 1
ATOM 553 N N . LEU A 1 73 ? 3.572 -1.755 5.652 1.00 83.19 73 LEU A N 1
AT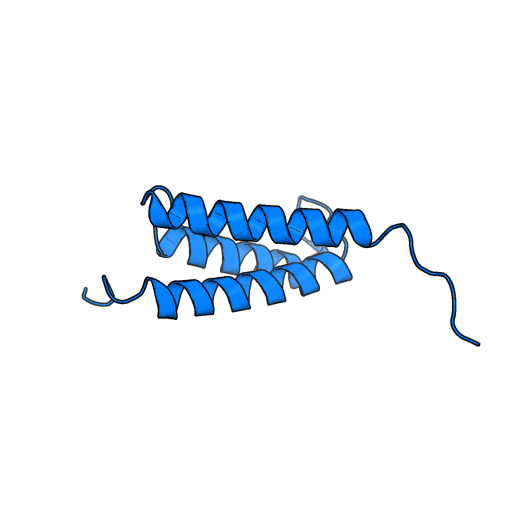OM 554 C CA . LEU A 1 73 ? 2.755 -0.747 6.319 1.00 83.19 73 LEU A CA 1
ATOM 555 C C . LEU A 1 73 ? 1.387 -1.298 6.735 1.00 83.19 73 LEU A C 1
ATOM 557 O O . LEU A 1 73 ? 0.962 -1.057 7.865 1.00 83.19 73 LEU A O 1
ATOM 561 N N . SER A 1 74 ? 0.717 -2.054 5.864 1.00 81.12 74 SER A N 1
ATOM 562 C CA . SER A 1 74 ? -0.550 -2.721 6.182 1.00 81.12 74 SER A CA 1
ATOM 563 C C . SER A 1 74 ? -0.390 -3.660 7.381 1.00 81.12 74 SER A C 1
ATOM 565 O O . SER A 1 74 ? -1.154 -3.570 8.346 1.00 81.12 74 SER A O 1
ATOM 567 N N . ASP A 1 75 ? 0.680 -4.461 7.409 1.00 84.38 75 ASP A N 1
ATOM 568 C CA . ASP A 1 75 ? 0.997 -5.346 8.536 1.00 84.38 75 ASP A CA 1
ATOM 569 C C . ASP A 1 75 ? 1.292 -4.577 9.828 1.00 84.38 75 ASP A C 1
ATOM 571 O O . ASP A 1 75 ? 0.904 -4.996 10.927 1.00 84.38 75 ASP A O 1
ATOM 575 N N . TYR A 1 76 ? 2.013 -3.457 9.734 1.00 83.81 76 TYR A N 1
ATOM 576 C CA . TYR A 1 76 ? 2.270 -2.584 10.877 1.00 83.81 76 TYR A CA 1
ATOM 577 C C . TYR A 1 76 ? 0.965 -1.990 11.413 1.00 83.81 76 TYR A C 1
ATOM 579 O O . TYR A 1 76 ? 0.706 -2.061 12.615 1.00 83.81 76 TYR A O 1
ATOM 587 N N . ILE A 1 77 ? 0.109 -1.462 10.538 1.00 79.75 77 ILE A N 1
ATOM 588 C CA . ILE A 1 77 ? -1.171 -0.857 10.914 1.00 79.75 77 ILE A CA 1
ATOM 589 C C . ILE A 1 77 ? -2.122 -1.909 11.489 1.00 79.75 77 ILE A C 1
ATOM 591 O O . ILE A 1 77 ? -2.785 -1.654 12.497 1.00 79.75 77 ILE A O 1
ATOM 595 N N . GLY A 1 78 ? -2.152 -3.109 10.911 1.00 79.06 78 GLY A N 1
ATOM 596 C CA . GLY A 1 78 ? -2.891 -4.256 11.425 1.00 79.06 78 GLY A CA 1
ATOM 597 C C . GLY A 1 78 ? -2.439 -4.656 12.830 1.00 79.06 78 GLY A C 1
ATOM 598 O O . GLY A 1 78 ? -3.273 -4.889 13.698 1.00 79.06 78 GLY A O 1
ATOM 599 N N . ARG A 1 79 ? -1.133 -4.651 13.117 1.00 81.62 79 ARG A N 1
ATOM 600 C CA . ARG A 1 79 ? -0.616 -4.935 14.469 1.00 81.62 79 ARG A CA 1
ATOM 601 C C . ARG A 1 79 ? -0.846 -3.787 15.456 1.00 81.62 79 ARG A C 1
ATOM 603 O O . ARG A 1 79 ? -1.209 -4.026 16.604 1.00 81.62 79 ARG A O 1
ATOM 610 N N . ARG A 1 80 ? -0.635 -2.542 15.023 1.00 79.50 80 ARG A N 1
ATOM 611 C CA . ARG A 1 80 ? -0.665 -1.336 15.869 1.00 79.50 80 ARG A CA 1
ATOM 612 C C . ARG A 1 80 ? -2.083 -0.850 16.167 1.00 79.50 80 ARG A C 1
ATOM 614 O O . ARG A 1 80 ? -2.353 -0.412 17.282 1.00 79.50 80 ARG A O 1
ATOM 621 N N . TYR A 1 81 ? -2.976 -0.929 15.184 1.00 71.06 81 TYR A N 1
ATOM 622 C CA . TYR A 1 81 ? -4.344 -0.404 15.243 1.00 71.06 81 TYR A CA 1
ATOM 623 C C . TYR A 1 81 ? -5.421 -1.487 15.028 1.00 71.06 81 TYR A C 1
ATOM 625 O O . TYR A 1 81 ? -6.612 -1.212 15.210 1.00 71.06 81 TYR A O 1
ATOM 633 N N . GLY A 1 82 ? -5.054 -2.715 14.640 1.00 63.03 82 GLY A N 1
ATOM 634 C CA . GLY A 1 82 ? -5.975 -3.813 14.312 1.00 63.03 82 GLY A CA 1
ATOM 635 C C . GLY A 1 82 ? -6.429 -4.642 15.510 1.00 63.03 82 GLY A C 1
ATOM 636 O O . GLY A 1 82 ? -6.428 -5.866 15.466 1.00 63.03 82 GLY A O 1
ATOM 637 N N . GLY A 1 83 ? -6.894 -3.960 16.557 1.00 60.28 83 GLY A N 1
ATOM 638 C CA . GLY A 1 83 ? -7.679 -4.564 17.636 1.00 60.28 83 GLY A CA 1
ATOM 639 C C . GLY A 1 83 ? -9.192 -4.373 17.491 1.00 60.28 83 GLY A C 1
ATOM 640 O O . GLY A 1 83 ? -9.930 -4.858 18.342 1.00 60.28 83 GLY A O 1
ATOM 641 N N . LYS A 1 84 ? -9.679 -3.636 16.475 1.00 56.62 84 LYS A N 1
ATOM 642 C CA . LYS A 1 84 ? -11.071 -3.152 16.504 1.00 56.62 84 LYS A CA 1
ATOM 643 C C . LYS A 1 84 ? -12.096 -3.964 15.722 1.00 56.62 84 LYS A C 1
ATOM 645 O O . LYS A 1 84 ? -13.148 -4.161 16.296 1.00 56.62 84 LYS A O 1
ATOM 650 N N . HIS A 1 85 ? -11.843 -4.515 14.532 1.00 54.06 85 HIS A N 1
ATOM 651 C CA . HIS A 1 85 ? -12.863 -5.355 13.876 1.00 54.06 85 HIS A CA 1
ATOM 652 C C . HIS A 1 85 ? -12.264 -6.422 12.949 1.00 54.06 85 HIS A C 1
ATOM 654 O O . HIS A 1 85 ? -11.819 -6.134 11.843 1.00 54.06 85 HIS A O 1
ATOM 660 N N . ARG A 1 86 ? -12.307 -7.673 13.416 1.00 46.91 86 ARG A N 1
ATOM 661 C CA . ARG A 1 86 ? -12.692 -8.840 12.608 1.00 46.91 86 ARG A CA 1
ATOM 662 C C . ARG A 1 86 ? -13.751 -9.602 13.409 1.00 46.91 86 ARG A C 1
ATOM 664 O O . ARG A 1 86 ? -13.489 -10.643 14.001 1.00 46.91 86 ARG A O 1
ATOM 671 N N . ARG A 1 87 ? -14.919 -8.971 13.520 1.00 50.53 87 ARG A N 1
ATOM 672 C CA . ARG A 1 87 ? -16.191 -9.559 13.952 1.00 50.53 87 ARG A CA 1
ATOM 673 C C . ARG A 1 87 ? -17.298 -8.812 13.217 1.00 50.53 87 ARG A C 1
ATOM 675 O O . ARG A 1 87 ? -17.812 -7.840 13.753 1.00 50.53 87 ARG A O 1
ATOM 682 N N . TYR A 1 88 ? -17.546 -9.181 11.971 1.00 40.97 88 TYR A N 1
ATOM 683 C CA . TYR A 1 88 ? -18.807 -9.766 11.514 1.00 40.97 88 TYR A CA 1
ATOM 684 C C . TYR A 1 88 ? -18.654 -10.114 10.036 1.00 40.97 88 TYR A C 1
ATOM 686 O O . TYR A 1 88 ? -18.050 -9.283 9.322 1.00 40.97 88 TYR A O 1
#

Sequence (88 aa):
MSLLTSSADEPADKSIVILQSLICLLRERNILSRADIEELCEKVQARAAQHELDPIPCRDREATEAATIISSLSDYIGRRYGGKHRRY

pLDDT: mean 73.92, std 12.57, range [34.09, 86.0]

Secondary structure (DSSP, 8-state):
------SSSHHHHHHHHHHHHHHHHHHHTT-S-HHHHHHHHHHHHHHHH-GGG-SS---HHHHHHHHHHHHHHHHHHHHHHTTS----

Radius of gyration: 15.47 Å; chains: 1; bounding box: 54×22×37 Å